Protein AF-A0A9D5EX63-F1 (afdb_monomer)

Secondary structure (DSSP, 8-state):
------GGGS-TT-S-HHHHHHHHTHHHHHHHHHHHHHHHHHHHHT------HHHHS-TTSHHHHHHHHHGGGSTTSS-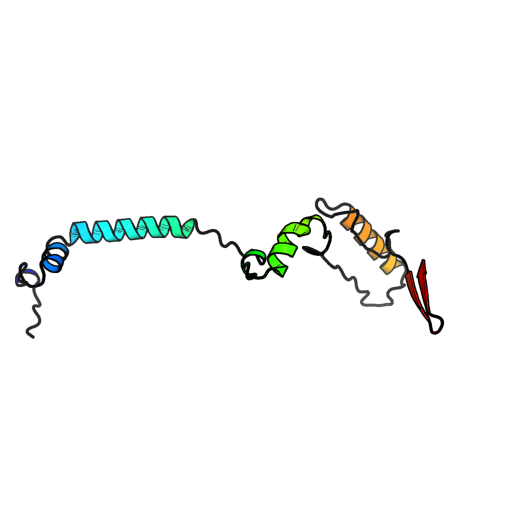--------TTS-TT-HHHHHHHHHHHHHHHHSTT--TTT---TTSTT---EEEETTEEEE-

Sequence (140 aa):
MPVVSDPANFDRKSGSRLEQLVFNNRLPVLLLCLFATVVLGYFALKLQVNASFERMIPSSSPYVQNYFAYRKELPGLGNTVRIVVENKKGDVYDAAHLEKLRKINDTLYLIPGVDRSWMKSLWMPIVRWRQVTEEGVVGG

Solvent-accessible surface area (backbone atoms only — not comparable to full-atom values): 9205 Å² total; per-residue (Å²): 129,88,80,81,87,50,83,84,77,54,66,70,80,57,74,53,76,66,50,28,56,47,67,72,39,46,66,65,50,51,51,50,52,50,50,52,51,52,52,53,50,56,54,58,74,65,62,74,86,76,86,52,68,77,76,73,49,72,73,86,42,70,68,51,47,50,46,67,71,46,47,85,80,46,80,76,74,82,83,74,87,87,86,87,87,84,58,94,87,61,59,79,83,36,68,70,52,46,51,49,51,46,52,50,51,57,52,55,61,68,42,89,90,56,62,63,91,76,60,79,44,97,86,34,90,84,55,60,57,72,48,81,54,98,91,42,81,50,71,92

Structure (mmCIF, N/CA/C/O backbone):
data_AF-A0A9D5EX63-F1
#
_entry.id   AF-A0A9D5EX63-F1
#
loop_
_atom_site.group_PDB
_atom_site.id
_atom_site.type_symbol
_atom_site.label_atom_id
_atom_site.label_alt_id
_atom_site.label_comp_id
_atom_site.label_asym_id
_atom_site.label_entity_id
_atom_site.label_seq_id
_atom_site.pdbx_PDB_ins_code
_atom_site.Cartn_x
_atom_site.Cartn_y
_atom_site.Cartn_z
_atom_site.occupancy
_atom_site.B_iso_or_equiv
_atom_site.auth_seq_id
_atom_site.auth_comp_id
_atom_site.auth_asym_id
_atom_site.auth_atom_id
_atom_site.pdbx_PDB_model_num
ATOM 1 N N . MET A 1 1 ? 12.431 28.124 -57.262 1.00 52.59 1 MET A N 1
ATOM 2 C CA . MET A 1 1 ? 12.902 26.812 -57.759 1.00 52.59 1 MET A CA 1
ATOM 3 C C . MET A 1 1 ? 11.759 26.192 -58.548 1.00 52.59 1 MET A C 1
ATOM 5 O O . MET A 1 1 ? 10.639 26.288 -58.055 1.00 52.59 1 MET A O 1
ATOM 9 N N . PRO A 1 2 ? 11.975 25.665 -59.765 1.00 57.03 2 PRO A N 1
ATOM 10 C CA . PRO A 1 2 ? 10.892 25.070 -60.542 1.00 57.03 2 PRO A CA 1
ATOM 11 C C . PRO A 1 2 ? 10.362 23.836 -59.801 1.00 57.03 2 PRO A C 1
ATOM 13 O O . PRO A 1 2 ? 11.134 22.968 -59.399 1.00 57.03 2 PRO A O 1
ATOM 16 N N . VAL A 1 3 ? 9.051 23.797 -59.564 1.00 61.88 3 VAL A N 1
ATOM 17 C CA . VAL A 1 3 ? 8.376 22.667 -58.920 1.00 61.88 3 VAL A CA 1
ATOM 18 C C . VAL A 1 3 ? 8.246 21.569 -59.968 1.00 61.88 3 VAL A C 1
ATOM 20 O O . VAL A 1 3 ? 7.469 21.698 -60.910 1.00 61.88 3 VAL A O 1
ATOM 23 N N . VAL A 1 4 ? 9.047 20.513 -59.842 1.00 58.38 4 VAL A N 1
ATOM 24 C CA . VAL A 1 4 ? 8.946 19.334 -60.709 1.00 58.38 4 VAL A CA 1
ATOM 25 C C . VAL A 1 4 ? 7.685 18.571 -60.308 1.00 58.38 4 VAL A C 1
ATOM 27 O O . VAL A 1 4 ? 7.621 17.987 -59.230 1.00 58.38 4 VAL A O 1
ATOM 30 N N . SER A 1 5 ? 6.661 18.629 -61.156 1.00 61.56 5 SER A N 1
ATOM 31 C CA . SER A 1 5 ? 5.334 18.047 -60.921 1.00 61.56 5 SER A CA 1
ATOM 32 C C . SER A 1 5 ? 5.209 16.583 -61.361 1.00 61.56 5 SER A C 1
ATOM 34 O O . SER A 1 5 ? 4.261 15.915 -60.956 1.00 61.56 5 SER A O 1
ATOM 36 N N . ASP A 1 6 ? 6.164 16.069 -62.143 1.00 64.31 6 ASP A N 1
ATOM 37 C CA . ASP A 1 6 ? 6.168 14.691 -62.645 1.00 64.31 6 ASP A CA 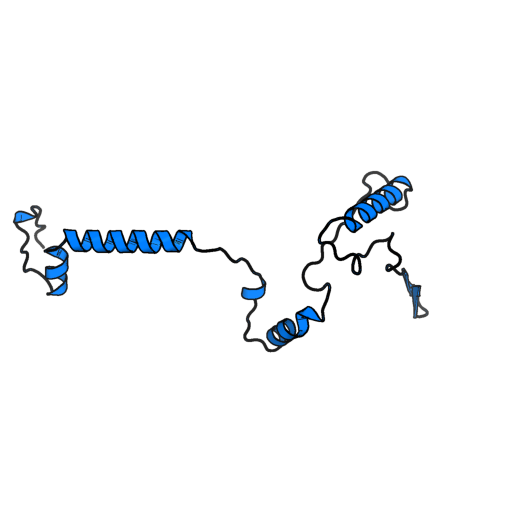1
ATOM 38 C C . ASP A 1 6 ? 7.346 13.888 -62.048 1.00 64.31 6 ASP A C 1
ATOM 40 O O . ASP A 1 6 ? 8.507 14.252 -62.275 1.00 64.31 6 ASP A O 1
ATOM 44 N N . PRO A 1 7 ? 7.095 12.793 -61.301 1.00 62.03 7 PRO A N 1
ATOM 45 C CA . PRO A 1 7 ? 8.143 11.962 -60.707 1.00 62.03 7 PRO A CA 1
ATOM 46 C C . PRO A 1 7 ? 9.085 11.304 -61.731 1.00 62.03 7 PRO A C 1
ATOM 48 O O . PRO A 1 7 ? 10.152 10.832 -61.334 1.00 62.03 7 PRO A O 1
ATOM 51 N N . ALA A 1 8 ? 8.734 11.266 -63.023 1.00 63.28 8 ALA A N 1
ATOM 52 C CA . ALA A 1 8 ? 9.623 10.795 -64.088 1.00 63.28 8 ALA A CA 1
ATOM 53 C C . ALA A 1 8 ? 10.725 11.809 -64.459 1.00 63.28 8 ALA A C 1
ATOM 55 O O . ALA A 1 8 ? 11.790 11.408 -64.923 1.00 63.28 8 ALA A O 1
ATOM 56 N N . ASN A 1 9 ? 10.502 13.104 -64.202 1.00 59.97 9 ASN A N 1
ATOM 57 C CA . ASN A 1 9 ? 11.453 14.191 -64.472 1.00 59.97 9 ASN A CA 1
ATOM 58 C C . ASN A 1 9 ? 12.371 14.500 -63.274 1.00 59.97 9 ASN A C 1
ATOM 60 O O . ASN A 1 9 ? 13.133 15.466 -63.300 1.00 59.97 9 ASN A O 1
ATOM 64 N N . PHE A 1 10 ? 12.292 13.702 -62.205 1.00 63.31 10 PHE A N 1
ATOM 65 C CA . PHE A 1 10 ? 13.115 13.862 -61.012 1.00 63.31 10 PHE A CA 1
ATOM 66 C C . PHE A 1 10 ? 14.491 13.213 -61.220 1.00 63.31 10 PHE A C 1
ATOM 68 O O . PHE A 1 10 ? 14.594 11.997 -61.407 1.00 63.31 10 PHE A O 1
ATOM 75 N N . ASP A 1 11 ? 15.561 14.012 -61.172 1.00 63.75 11 ASP A N 1
ATOM 76 C CA . ASP A 1 11 ? 16.928 13.501 -61.286 1.00 63.75 11 ASP A CA 1
ATOM 77 C C . ASP A 1 11 ? 17.276 12.639 -60.061 1.00 63.75 11 ASP A C 1
ATOM 79 O O . ASP A 1 11 ? 17.507 13.139 -58.956 1.00 63.75 11 ASP A O 1
ATOM 83 N N . ARG A 1 12 ? 17.337 11.319 -60.274 1.00 62.47 12 ARG A N 1
ATOM 84 C CA . ARG A 1 12 ? 17.673 10.306 -59.258 1.00 62.47 12 ARG A CA 1
ATOM 85 C C . ARG A 1 12 ? 19.090 10.446 -58.689 1.00 62.47 12 ARG A C 1
ATOM 87 O O . ARG A 1 12 ? 19.401 9.778 -57.705 1.00 62.47 12 ARG A O 1
ATOM 94 N N . LYS A 1 13 ? 19.948 11.273 -59.297 1.00 62.31 13 LYS A N 1
ATOM 95 C CA . LYS A 1 13 ? 21.302 11.592 -58.819 1.00 62.31 13 LYS A CA 1
ATOM 96 C C . LYS A 1 13 ? 21.405 12.975 -58.169 1.00 62.31 13 LYS A C 1
ATOM 98 O O . LYS A 1 13 ? 22.512 13.410 -57.854 1.00 62.31 13 LYS A O 1
ATOM 103 N N . SER A 1 14 ? 20.293 13.671 -57.944 1.00 62.91 14 SER A N 1
ATOM 104 C CA . SER A 1 14 ? 20.306 14.909 -57.162 1.00 62.91 14 SER A CA 1
ATOM 105 C C . SER A 1 14 ? 20.414 14.604 -55.658 1.00 62.91 14 SER A C 1
ATOM 107 O O . SER A 1 14 ? 19.813 13.653 -55.161 1.00 62.91 14 SER A O 1
ATOM 109 N N . GLY A 1 15 ? 21.230 15.379 -54.937 1.00 66.75 15 GLY A N 1
ATOM 110 C CA . GLY A 1 15 ? 21.400 15.268 -53.479 1.00 66.75 15 GLY A CA 1
ATOM 111 C C . GLY A 1 15 ? 22.634 14.487 -53.003 1.00 66.75 15 GLY A C 1
ATOM 112 O O . GLY A 1 15 ? 23.454 14.012 -53.793 1.00 66.75 15 GLY A O 1
ATOM 113 N N . SER A 1 16 ? 22.781 14.385 -51.679 1.00 72.69 16 SER A N 1
ATOM 114 C CA . SER A 1 16 ? 23.861 13.659 -50.986 1.00 72.69 16 SER A CA 1
ATOM 115 C C . SER A 1 16 ? 23.784 12.144 -51.238 1.00 72.69 16 SER A C 1
ATOM 117 O O . SER A 1 16 ? 22.713 11.603 -51.504 1.00 72.69 16 SER A O 1
ATOM 119 N N . ARG A 1 17 ? 24.898 11.406 -51.099 1.00 70.94 17 ARG A N 1
ATOM 120 C CA . ARG A 1 17 ? 24.924 9.933 -51.280 1.00 70.94 17 ARG A CA 1
ATOM 121 C C . ARG A 1 17 ? 23.888 9.203 -50.411 1.00 70.94 17 ARG A C 1
ATOM 123 O O . ARG A 1 17 ? 23.374 8.168 -50.826 1.00 70.94 17 ARG A O 1
ATOM 130 N N . LEU A 1 18 ? 23.569 9.746 -49.233 1.00 68.19 18 LEU A N 1
ATOM 131 C CA . LEU A 1 18 ? 22.531 9.211 -48.345 1.00 68.19 18 LEU A CA 1
ATOM 132 C C . LEU A 1 18 ? 21.115 9.461 -48.883 1.00 68.19 18 LEU A C 1
ATOM 134 O O . LEU A 1 18 ? 20.285 8.558 -48.842 1.00 68.19 18 LEU A O 1
ATOM 138 N N . GLU A 1 19 ? 20.851 10.642 -49.442 1.00 69.12 19 GLU A N 1
ATOM 139 C CA . GLU A 1 19 ? 19.559 10.968 -50.059 1.00 69.12 19 GLU A CA 1
ATOM 140 C C . GLU A 1 19 ? 19.317 10.108 -51.298 1.00 69.12 19 GLU A C 1
ATOM 142 O O . GLU A 1 19 ? 18.253 9.512 -51.435 1.00 69.12 19 GLU A O 1
ATOM 147 N N . GLN A 1 20 ? 20.329 9.944 -52.152 1.00 67.88 20 GLN A N 1
ATOM 148 C CA . GLN A 1 20 ? 20.228 9.078 -53.329 1.00 67.88 20 GLN A CA 1
ATOM 149 C C . GLN A 1 20 ? 19.935 7.622 -52.939 1.00 67.88 20 GLN A C 1
ATOM 151 O O . GLN A 1 20 ? 19.125 6.959 -53.586 1.00 67.88 20 GLN A O 1
ATOM 156 N N . LEU A 1 21 ? 20.542 7.120 -51.858 1.00 69.62 21 LEU A N 1
ATOM 157 C CA . LEU A 1 21 ? 20.313 5.756 -51.380 1.00 69.62 21 LEU A CA 1
ATOM 158 C C . LEU A 1 21 ? 18.899 5.569 -50.810 1.00 69.62 21 LEU A C 1
ATOM 160 O O . LEU A 1 21 ? 18.293 4.524 -51.046 1.00 69.62 21 LEU A O 1
ATOM 164 N N . VAL A 1 22 ? 18.363 6.581 -50.121 1.00 72.44 22 VAL A N 1
ATOM 165 C CA . VAL A 1 22 ? 17.023 6.561 -49.516 1.00 72.44 22 VAL A CA 1
ATOM 166 C C . VAL A 1 22 ? 15.914 6.754 -50.558 1.00 72.44 22 VAL A C 1
ATOM 168 O O . VAL A 1 22 ? 14.968 5.967 -50.598 1.00 72.44 22 VAL A O 1
ATOM 171 N N . PHE A 1 23 ? 16.027 7.754 -51.438 1.00 72.38 23 PHE A N 1
ATOM 172 C CA . PHE A 1 23 ? 14.984 8.087 -52.415 1.00 72.38 23 PHE A CA 1
ATOM 173 C C . PHE A 1 23 ? 14.932 7.112 -53.598 1.00 72.38 23 PHE A C 1
ATOM 175 O O . PHE A 1 23 ? 13.844 6.802 -54.088 1.00 72.38 23 PHE A O 1
ATOM 182 N N . ASN A 1 24 ? 16.075 6.569 -54.033 1.00 72.94 24 ASN A N 1
ATOM 183 C CA . ASN A 1 24 ? 16.106 5.592 -55.125 1.00 72.94 24 ASN A CA 1
ATOM 184 C C . ASN A 1 24 ? 15.63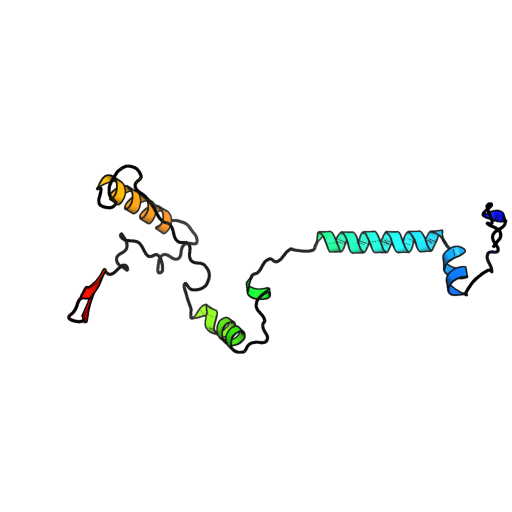5 4.197 -54.662 1.00 72.94 24 ASN A C 1
ATOM 186 O O . ASN A 1 24 ? 15.079 3.439 -55.453 1.00 72.94 24 ASN A O 1
ATOM 190 N N . ASN A 1 25 ? 15.765 3.891 -53.363 1.00 76.50 25 ASN A N 1
ATOM 191 C CA . ASN A 1 25 ? 15.298 2.649 -52.738 1.00 76.50 25 ASN A CA 1
ATOM 192 C C . ASN A 1 25 ? 14.123 2.896 -51.771 1.00 76.50 25 ASN A C 1
ATOM 194 O O . ASN A 1 25 ? 14.085 2.374 -50.658 1.00 76.50 25 ASN A O 1
ATOM 198 N N . ARG A 1 26 ? 13.126 3.679 -52.204 1.00 81.31 26 ARG A N 1
ATOM 199 C CA . ARG A 1 26 ? 11.965 4.061 -51.374 1.00 81.31 26 ARG A CA 1
ATOM 200 C C . ARG A 1 26 ? 11.203 2.879 -50.754 1.00 81.31 26 ARG A C 1
ATOM 202 O O . ARG A 1 26 ? 10.758 2.966 -49.618 1.00 81.31 26 ARG A O 1
ATOM 209 N N . LEU A 1 27 ? 11.064 1.767 -51.481 1.00 82.88 27 LEU A N 1
ATOM 210 C CA . LEU A 1 27 ? 10.328 0.575 -51.031 1.00 82.88 27 LEU A CA 1
ATOM 211 C C . LEU A 1 27 ? 10.988 -0.126 -49.827 1.00 82.88 27 LEU A C 1
ATOM 213 O O . LEU A 1 27 ? 10.314 -0.282 -48.810 1.00 82.88 27 LEU A O 1
ATOM 217 N N . PRO A 1 28 ? 12.277 -0.517 -49.875 1.00 85.19 28 PRO A N 1
ATOM 218 C CA . PRO A 1 28 ? 12.931 -1.135 -48.721 1.00 85.19 28 PRO A CA 1
ATOM 219 C C . PRO A 1 28 ? 13.067 -0.184 -47.524 1.00 85.19 28 PRO A C 1
ATOM 221 O O . PRO A 1 28 ? 12.961 -0.644 -46.391 1.00 85.19 28 PRO A O 1
ATOM 224 N N . VAL A 1 29 ? 13.223 1.130 -47.738 1.00 86.81 29 VAL A N 1
ATOM 225 C CA . VAL A 1 29 ? 13.229 2.108 -46.632 1.00 86.81 29 VAL A CA 1
ATOM 226 C C . VAL A 1 29 ? 11.869 2.155 -45.934 1.00 86.81 29 VAL A C 1
ATOM 228 O O . VAL A 1 29 ? 11.809 2.083 -44.709 1.00 86.81 29 VAL A O 1
ATOM 231 N N . LEU A 1 30 ? 10.772 2.209 -46.696 1.00 88.69 30 LEU A N 1
ATOM 232 C CA . LEU A 1 30 ? 9.419 2.189 -46.134 1.00 88.69 30 LEU A CA 1
ATOM 233 C C . LEU A 1 30 ? 9.135 0.893 -45.369 1.00 88.69 30 LEU A C 1
ATOM 235 O O . LEU A 1 30 ? 8.561 0.946 -44.283 1.00 88.69 30 LEU A O 1
ATOM 239 N N . LEU A 1 31 ? 9.571 -0.257 -45.892 1.00 92.31 31 LEU A N 1
ATOM 240 C CA . LEU A 1 31 ? 9.437 -1.541 -45.198 1.00 92.31 31 LEU A CA 1
ATOM 241 C C . LEU A 1 31 ? 10.251 -1.583 -43.900 1.00 92.31 31 LEU A C 1
ATOM 243 O O . LEU A 1 31 ? 9.756 -2.085 -42.894 1.00 92.31 31 LEU A O 1
ATOM 247 N N . LEU A 1 32 ? 11.464 -1.026 -43.895 1.00 93.00 32 LEU A N 1
ATOM 248 C CA . LEU A 1 32 ? 12.298 -0.941 -42.697 1.00 93.00 32 LEU A CA 1
ATOM 249 C C . LEU A 1 32 ? 11.669 -0.032 -41.635 1.00 93.00 32 LEU A C 1
ATOM 251 O O . LEU A 1 32 ? 11.608 -0.414 -40.466 1.00 93.00 32 LEU A O 1
ATOM 255 N N . CYS A 1 33 ? 11.155 1.136 -42.028 1.00 92.81 33 CYS A N 1
ATOM 256 C CA . CYS A 1 33 ? 10.425 2.022 -41.123 1.00 92.81 33 CYS A CA 1
ATOM 257 C C . CYS A 1 33 ? 9.172 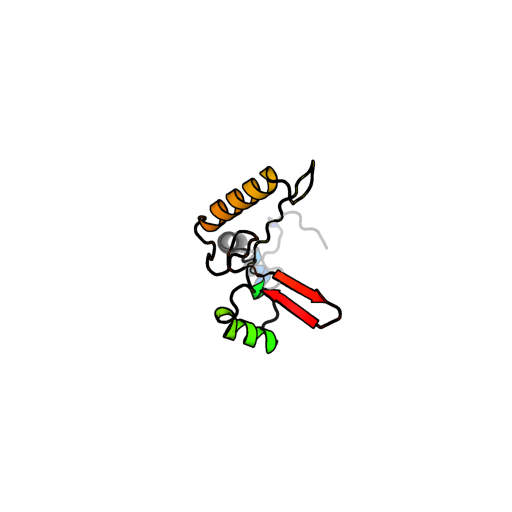1.340 -40.567 1.00 92.81 33 CYS A C 1
ATOM 259 O O . CYS A 1 33 ? 8.964 1.362 -39.358 1.00 92.81 33 CYS A O 1
ATOM 261 N N . LEU A 1 34 ? 8.382 0.679 -41.420 1.00 95.31 34 LEU A N 1
ATOM 262 C CA . LEU A 1 34 ? 7.191 -0.058 -40.998 1.00 95.31 34 LEU A CA 1
ATOM 263 C C . LEU A 1 34 ? 7.546 -1.160 -39.995 1.00 95.31 34 LEU A C 1
ATOM 265 O O . LEU A 1 34 ? 6.901 -1.279 -38.955 1.00 95.31 34 LEU A O 1
ATOM 269 N N . PHE A 1 35 ? 8.594 -1.935 -40.276 1.00 96.69 35 PHE A N 1
ATOM 270 C CA . PHE A 1 35 ? 9.081 -2.971 -39.373 1.00 96.69 35 PHE A CA 1
ATOM 271 C C . PHE A 1 35 ? 9.499 -2.385 -38.018 1.00 96.69 35 PHE A C 1
ATOM 273 O O . PHE A 1 35 ? 9.057 -2.875 -36.979 1.00 96.69 35 PHE A O 1
ATOM 280 N N . ALA A 1 36 ? 10.275 -1.298 -38.012 1.00 96.25 36 ALA A N 1
ATOM 281 C CA . ALA A 1 36 ? 10.672 -0.614 -36.784 1.00 96.25 36 ALA A CA 1
ATOM 282 C C . ALA A 1 36 ? 9.455 -0.109 -35.988 1.00 96.25 36 ALA A C 1
ATOM 284 O O . ALA A 1 36 ? 9.398 -0.295 -34.773 1.00 96.25 36 ALA A O 1
ATOM 285 N N . THR A 1 37 ? 8.450 0.465 -36.658 1.00 96.19 37 THR A N 1
ATOM 286 C CA . THR A 1 37 ? 7.205 0.915 -36.021 1.00 96.19 37 THR A CA 1
ATOM 287 C C . THR A 1 37 ? 6.432 -0.243 -35.395 1.00 96.19 37 THR A C 1
ATOM 289 O O . THR A 1 37 ? 5.983 -0.119 -34.258 1.00 96.19 37 THR A O 1
ATOM 292 N N . VAL A 1 38 ? 6.304 -1.380 -36.086 1.00 96.56 38 VAL A N 1
ATOM 293 C CA . VAL A 1 38 ? 5.618 -2.569 -35.551 1.00 96.56 38 VAL A CA 1
ATOM 294 C C . VAL A 1 38 ? 6.354 -3.122 -34.332 1.00 96.56 38 VAL A C 1
ATOM 296 O O . VAL A 1 38 ? 5.723 -3.422 -33.320 1.00 96.56 38 VAL A O 1
ATOM 299 N N . VAL A 1 39 ? 7.684 -3.213 -34.396 1.00 96.31 39 VAL A N 1
ATOM 300 C CA . VAL A 1 39 ? 8.510 -3.687 -33.278 1.00 96.31 39 VAL A CA 1
ATOM 301 C C . VAL A 1 39 ? 8.357 -2.769 -32.065 1.00 96.31 39 VAL A C 1
ATOM 303 O O . VAL A 1 39 ? 8.043 -3.243 -30.973 1.00 96.31 39 VAL A O 1
ATOM 306 N N . LEU A 1 40 ? 8.516 -1.456 -32.247 1.00 95.50 40 LEU A N 1
ATOM 307 C CA . LEU A 1 40 ? 8.347 -0.480 -31.169 1.00 95.50 40 LEU A CA 1
ATOM 308 C C . LEU A 1 40 ? 6.917 -0.485 -30.613 1.00 95.50 40 LEU A C 1
ATOM 310 O O . LEU A 1 40 ? 6.743 -0.433 -29.398 1.00 95.50 40 LEU A O 1
ATOM 314 N N . GLY A 1 41 ? 5.903 -0.619 -31.472 1.00 95.31 41 GLY A N 1
ATOM 315 C CA . GLY A 1 41 ? 4.504 -0.751 -31.064 1.00 95.31 41 GLY A CA 1
ATOM 316 C C . GLY A 1 41 ? 4.256 -1.998 -30.213 1.00 95.31 41 GLY A C 1
ATOM 317 O O . GLY A 1 41 ? 3.609 -1.918 -29.172 1.00 95.31 41 GLY A O 1
ATOM 318 N N . TYR A 1 42 ? 4.839 -3.140 -30.587 1.00 95.25 42 TYR A N 1
ATOM 319 C CA . TYR A 1 42 ? 4.759 -4.369 -29.795 1.00 95.25 42 TYR A CA 1
ATOM 320 C C . TYR A 1 42 ? 5.405 -4.215 -28.411 1.00 95.25 42 TYR A C 1
ATOM 322 O O . TYR A 1 42 ? 4.842 -4.661 -27.410 1.00 95.25 42 TYR A O 1
ATOM 330 N N . PHE A 1 43 ? 6.562 -3.550 -28.326 1.00 92.94 43 PHE A N 1
ATOM 331 C CA . PHE A 1 43 ? 7.197 -3.252 -27.039 1.00 92.94 43 PHE A CA 1
ATOM 332 C C . PHE A 1 43 ? 6.399 -2.242 -26.207 1.00 92.94 43 PHE A C 1
ATOM 334 O O . PHE A 1 43 ? 6.298 -2.413 -24.993 1.00 92.94 43 PHE A O 1
ATOM 341 N N . ALA A 1 44 ? 5.777 -1.246 -26.840 1.00 91.88 44 ALA A N 1
ATOM 342 C CA . ALA A 1 44 ? 4.924 -0.274 -26.162 1.00 91.88 44 ALA A CA 1
ATOM 343 C C . ALA A 1 44 ? 3.695 -0.933 -25.513 1.00 91.88 44 ALA A C 1
ATOM 345 O O . ALA A 1 44 ? 3.331 -0.579 -24.396 1.00 91.88 44 ALA A O 1
ATOM 346 N N . LEU A 1 45 ? 3.103 -1.950 -26.151 1.00 89.62 45 LEU A N 1
ATOM 347 C CA . LEU A 1 45 ? 1.993 -2.719 -25.568 1.00 89.62 45 LEU A CA 1
ATOM 348 C C . LEU A 1 45 ? 2.403 -3.549 -24.341 1.00 89.62 45 LEU A C 1
ATOM 350 O O . LEU A 1 45 ? 1.557 -3.893 -23.520 1.00 89.62 45 LEU A O 1
ATOM 354 N N . LYS A 1 46 ? 3.692 -3.875 -24.194 1.00 86.94 46 LYS A N 1
ATOM 355 C CA . LYS A 1 46 ? 4.227 -4.589 -23.022 1.00 86.94 46 LYS A CA 1
ATOM 356 C C . LYS A 1 46 ? 4.635 -3.663 -21.878 1.00 86.94 46 LYS A C 1
ATOM 358 O O . LYS A 1 46 ? 5.101 -4.153 -20.847 1.00 86.94 46 LYS A O 1
ATOM 363 N N . LEU A 1 47 ? 4.493 -2.348 -22.037 1.00 84.44 47 LEU A N 1
ATOM 364 C CA . LEU A 1 47 ? 4.881 -1.397 -21.008 1.00 84.44 47 LEU A CA 1
ATOM 365 C C . LEU A 1 47 ? 3.924 -1.514 -19.812 1.00 84.44 47 LEU A C 1
ATOM 367 O O . LEU A 1 47 ? 2.765 -1.110 -19.871 1.00 84.44 47 LEU A O 1
ATOM 371 N N . GLN A 1 48 ? 4.405 -2.081 -18.708 1.00 77.81 48 GLN A N 1
ATOM 372 C CA . GLN A 1 48 ? 3.642 -2.119 -17.466 1.00 77.81 48 GLN A CA 1
ATOM 373 C C . GLN A 1 48 ? 3.755 -0.765 -16.768 1.00 77.81 48 GLN A C 1
ATOM 375 O O . GLN A 1 48 ? 4.845 -0.356 -16.362 1.00 77.81 48 GLN A O 1
ATOM 380 N N . VAL A 1 49 ? 2.625 -0.077 -16.604 1.00 70.62 49 VAL A N 1
ATOM 381 C CA . VAL A 1 49 ? 2.556 1.149 -15.805 1.00 70.62 49 VAL A CA 1
ATOM 382 C C . VAL A 1 49 ? 2.765 0.768 -14.341 1.00 70.62 49 VAL A C 1
ATOM 384 O O . VAL A 1 49 ? 1.852 0.302 -13.663 1.00 70.62 49 VAL A O 1
ATOM 387 N N . ASN A 1 50 ? 3.993 0.924 -13.852 1.00 64.25 50 ASN A N 1
ATOM 388 C CA . ASN A 1 50 ? 4.313 0.678 -12.454 1.00 64.25 50 ASN A CA 1
ATOM 389 C C . ASN A 1 50 ? 4.160 1.985 -11.665 1.00 64.25 50 ASN A C 1
ATOM 391 O O . ASN A 1 50 ? 5.097 2.770 -11.559 1.00 64.25 50 ASN A O 1
ATOM 395 N N . ALA A 1 51 ? 2.967 2.215 -11.115 1.00 62.56 51 ALA A N 1
ATOM 396 C CA . ALA A 1 51 ? 2.684 3.330 -10.210 1.00 62.56 51 ALA A CA 1
ATOM 397 C C . ALA A 1 51 ? 3.113 3.006 -8.765 1.00 62.56 51 ALA A C 1
ATOM 399 O O . ALA A 1 51 ? 2.344 3.175 -7.821 1.00 62.56 51 ALA A O 1
ATOM 400 N N . SER A 1 52 ? 4.327 2.483 -8.577 1.00 64.25 52 S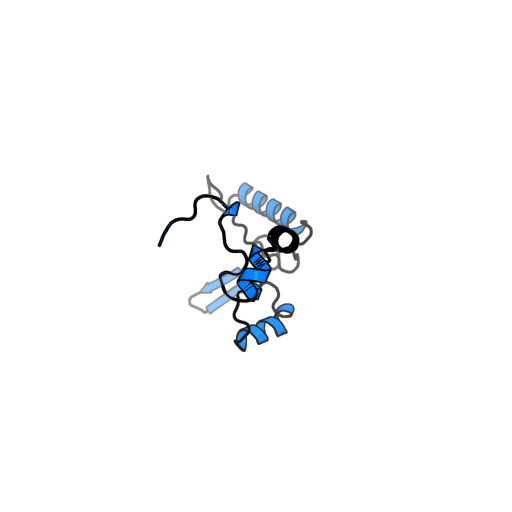ER A N 1
ATOM 401 C CA . SER A 1 52 ? 4.860 2.308 -7.227 1.00 64.25 52 SER A CA 1
ATOM 402 C C . SER A 1 52 ? 5.362 3.652 -6.712 1.00 64.25 52 SER A C 1
ATOM 404 O O . SER A 1 52 ? 6.375 4.168 -7.194 1.00 64.25 52 SER A O 1
ATOM 406 N N . PHE A 1 53 ? 4.664 4.197 -5.711 1.00 65.00 53 PHE A N 1
ATOM 407 C CA . PHE A 1 53 ? 5.078 5.400 -4.984 1.00 65.00 53 PHE A CA 1
ATOM 408 C C . PHE A 1 53 ? 6.530 5.302 -4.499 1.00 65.00 53 PHE A C 1
ATOM 410 O O . PHE A 1 53 ? 7.252 6.290 -4.543 1.00 65.00 53 PHE A O 1
ATOM 417 N N . GLU A 1 54 ? 6.995 4.104 -4.129 1.00 67.69 54 GLU A N 1
ATOM 418 C CA . GLU A 1 54 ? 8.371 3.865 -3.676 1.00 67.69 54 GLU A CA 1
ATOM 419 C C . GLU A 1 54 ? 9.419 4.251 -4.731 1.00 67.69 54 GLU A C 1
ATOM 421 O O . GLU A 1 54 ? 10.487 4.741 -4.377 1.00 67.69 54 GLU A O 1
ATOM 426 N N . ARG A 1 55 ? 9.120 4.073 -6.028 1.00 68.00 55 ARG A N 1
ATOM 427 C CA . ARG A 1 55 ? 10.041 4.432 -7.122 1.00 68.00 55 ARG A CA 1
ATOM 428 C C . ARG A 1 55 ? 10.004 5.912 -7.496 1.00 68.00 55 ARG A C 1
ATOM 430 O O . ARG A 1 55 ? 10.871 6.362 -8.237 1.00 68.00 55 ARG A O 1
ATOM 437 N N . MET A 1 56 ? 9.004 6.652 -7.017 1.00 75.50 56 MET A N 1
ATOM 438 C CA . MET A 1 56 ? 8.937 8.108 -7.172 1.00 75.50 56 MET A CA 1
ATOM 439 C C . MET A 1 56 ? 9.736 8.835 -6.084 1.00 75.50 56 MET A C 1
ATOM 441 O O . MET A 1 56 ? 10.017 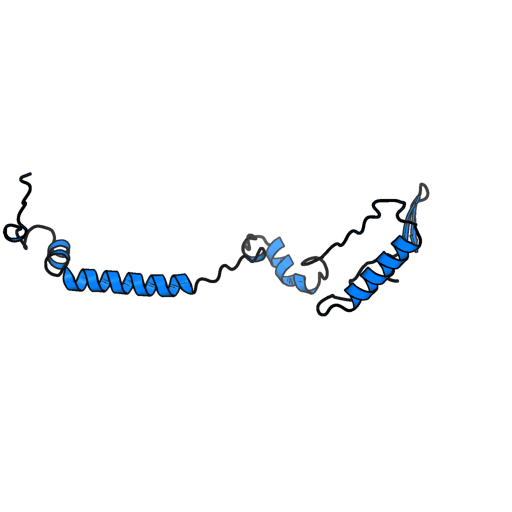10.024 -6.226 1.00 75.50 56 MET A O 1
ATOM 445 N N . ILE A 1 57 ? 10.117 8.141 -5.007 1.00 78.38 57 ILE A N 1
ATOM 446 C CA . ILE A 1 57 ? 10.918 8.719 -3.927 1.00 78.38 57 ILE A CA 1
ATOM 447 C C . ILE A 1 57 ? 12.386 8.810 -4.383 1.00 78.38 57 ILE A C 1
ATOM 449 O O . ILE A 1 57 ? 12.932 7.821 -4.878 1.00 78.38 57 ILE A O 1
ATOM 453 N N . PRO A 1 58 ? 13.065 9.960 -4.198 1.00 79.94 58 PRO A N 1
ATOM 454 C CA . PRO A 1 58 ? 14.473 10.106 -4.554 1.00 79.94 58 PRO A CA 1
ATOM 455 C C . PRO A 1 58 ? 15.352 9.168 -3.713 1.00 79.94 58 PRO A C 1
ATOM 457 O O . PRO A 1 58 ? 15.558 9.372 -2.516 1.00 79.94 58 PRO A O 1
ATOM 460 N N . SER A 1 59 ? 15.911 8.146 -4.361 1.00 75.69 59 SER A N 1
ATOM 461 C CA . SER A 1 59 ? 16.772 7.128 -3.739 1.00 75.69 59 SER A CA 1
ATOM 462 C C . SER A 1 59 ? 18.161 7.641 -3.330 1.00 75.69 59 SER A C 1
ATOM 464 O O . SER A 1 59 ? 18.913 6.935 -2.656 1.00 75.69 59 SER A O 1
ATOM 466 N N . SER A 1 60 ? 18.518 8.869 -3.714 1.00 78.81 60 SER A N 1
ATOM 467 C CA . SER A 1 60 ? 19.806 9.494 -3.396 1.00 78.81 60 SER A CA 1
ATOM 468 C C . SER A 1 60 ? 19.932 9.943 -1.937 1.00 78.81 60 SER A C 1
ATOM 470 O O . SER A 1 60 ? 21.043 10.185 -1.473 1.00 78.81 60 SER A O 1
ATOM 472 N N . SER A 1 61 ? 18.823 10.052 -1.200 1.00 83.62 61 SER A N 1
ATOM 473 C CA . SER A 1 61 ? 18.845 10.489 0.197 1.00 83.62 61 SER A CA 1
ATOM 474 C C . SER A 1 61 ? 19.237 9.347 1.153 1.00 83.62 61 SER A C 1
ATOM 476 O O . SER A 1 61 ? 18.637 8.268 1.081 1.00 83.62 61 SER A O 1
ATOM 478 N N . PRO A 1 62 ? 20.158 9.574 2.113 1.00 86.81 62 PRO A N 1
ATOM 479 C CA . PRO A 1 62 ? 20.544 8.563 3.103 1.00 86.81 62 PRO A CA 1
ATOM 480 C C . PRO A 1 62 ? 19.370 8.120 3.993 1.00 86.81 62 PRO A C 1
ATOM 482 O O . PRO A 1 62 ? 19.304 6.964 4.406 1.00 86.81 62 PRO A O 1
ATOM 485 N N . TYR A 1 63 ? 18.386 8.995 4.237 1.00 84.00 63 TYR A N 1
ATOM 486 C CA . TYR A 1 63 ? 17.182 8.650 5.004 1.00 84.00 63 TYR A CA 1
ATOM 487 C C . TYR A 1 63 ? 16.309 7.615 4.293 1.00 84.00 63 TYR A C 1
ATOM 489 O O . TYR A 1 63 ? 15.777 6.705 4.924 1.00 84.00 63 TYR A O 1
ATOM 497 N N . VAL A 1 64 ? 16.179 7.740 2.972 1.00 83.06 64 VAL A N 1
ATOM 498 C CA . VAL A 1 64 ? 15.366 6.841 2.148 1.00 83.06 64 VAL A CA 1
ATOM 499 C C . VAL A 1 64 ? 16.019 5.460 2.072 1.00 83.06 64 VAL A C 1
ATOM 501 O O . VAL A 1 64 ? 15.335 4.445 2.182 1.00 83.06 64 VAL A O 1
ATOM 504 N N . GLN A 1 65 ? 17.348 5.406 1.971 1.00 84.81 65 GLN A N 1
ATOM 505 C CA . GLN A 1 65 ? 18.104 4.151 2.008 1.00 84.81 65 GLN A CA 1
ATOM 506 C C . GLN A 1 65 ? 17.959 3.441 3.358 1.00 84.81 65 GLN A C 1
ATOM 508 O O . GLN A 1 65 ? 17.668 2.245 3.387 1.00 84.81 65 GLN A O 1
ATOM 513 N N . ASN A 1 66 ? 18.064 4.183 4.467 1.00 87.00 66 ASN A N 1
ATOM 514 C CA . ASN A 1 66 ? 17.826 3.639 5.805 1.00 87.00 66 ASN A CA 1
ATOM 515 C C . ASN A 1 66 ? 16.389 3.129 5.956 1.00 87.00 66 ASN A C 1
ATOM 517 O O . ASN A 1 66 ? 16.179 2.025 6.452 1.00 87.00 66 ASN A O 1
ATOM 521 N N . TYR A 1 67 ? 15.398 3.882 5.473 1.00 83.69 67 TYR A N 1
ATOM 522 C CA . TYR A 1 67 ? 14.011 3.424 5.464 1.00 83.69 67 TYR A CA 1
ATOM 523 C C . TYR A 1 67 ? 13.866 2.095 4.713 1.00 83.69 67 TYR A C 1
ATOM 525 O O . TYR A 1 67 ? 13.298 1.153 5.256 1.00 83.69 67 TYR A O 1
ATOM 533 N N . PHE A 1 68 ? 14.427 1.966 3.506 1.00 83.56 68 PHE A N 1
ATOM 534 C CA . PHE A 1 68 ? 14.357 0.713 2.751 1.00 83.56 68 PHE A CA 1
ATOM 535 C C . PHE A 1 68 ? 15.106 -0.449 3.421 1.00 83.56 68 PHE A C 1
ATOM 537 O O . PHE A 1 68 ? 14.640 -1.587 3.316 1.00 83.56 68 PHE A O 1
ATOM 544 N N . ALA A 1 69 ? 16.211 -0.181 4.124 1.00 87.88 69 ALA A N 1
ATOM 545 C CA . ALA A 1 69 ? 16.964 -1.185 4.876 1.00 87.88 69 ALA A CA 1
ATOM 546 C C . ALA A 1 69 ? 16.159 -1.737 6.064 1.00 87.88 69 ALA A C 1
ATOM 548 O O . ALA A 1 69 ? 16.053 -2.953 6.220 1.00 87.88 69 ALA A O 1
ATOM 549 N N . TYR A 1 70 ? 15.523 -0.856 6.843 1.00 86.38 70 TYR A N 1
ATOM 550 C CA . TYR A 1 70 ? 14.821 -1.220 8.079 1.00 86.38 70 TYR A CA 1
ATOM 551 C C . TYR A 1 70 ? 13.296 -1.336 7.929 1.00 86.38 70 TYR A C 1
ATOM 553 O O . TYR A 1 70 ? 12.601 -1.604 8.904 1.00 86.38 70 TYR A O 1
ATOM 561 N N . ARG A 1 71 ? 12.723 -1.192 6.723 1.00 79.19 71 ARG A N 1
ATOM 562 C CA . ARG A 1 71 ? 11.255 -1.205 6.515 1.00 79.19 71 ARG A CA 1
ATOM 563 C C . ARG A 1 71 ? 10.547 -2.434 7.085 1.00 79.19 71 ARG A C 1
ATOM 565 O O . ARG A 1 71 ? 9.394 -2.343 7.490 1.00 79.19 71 ARG A O 1
ATOM 572 N N . LYS A 1 72 ? 11.222 -3.588 7.102 1.00 79.94 72 LYS A N 1
ATOM 573 C CA . LYS A 1 72 ? 10.674 -4.842 7.644 1.00 79.94 72 LYS A CA 1
ATOM 574 C C . LYS A 1 72 ? 10.528 -4.803 9.168 1.00 79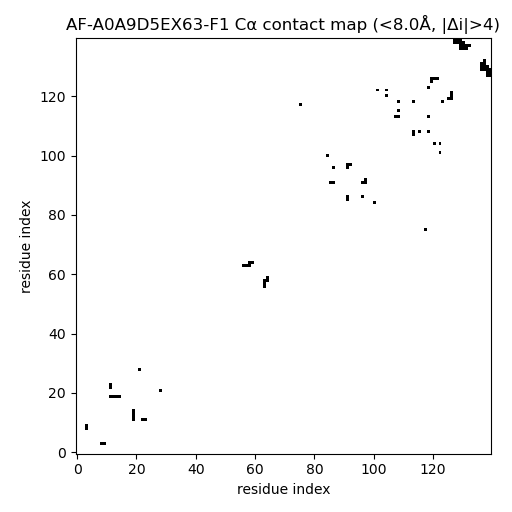.94 72 LYS A C 1
ATOM 576 O O . LYS A 1 72 ? 9.706 -5.531 9.708 1.00 79.94 72 LYS A O 1
ATOM 581 N N . GLU A 1 73 ? 11.301 -3.951 9.833 1.00 82.31 73 GLU A N 1
ATOM 582 C CA . GLU A 1 73 ? 11.285 -3.736 11.282 1.00 82.31 73 GLU A CA 1
ATOM 583 C C . GLU A 1 73 ? 10.289 -2.643 11.697 1.00 82.31 73 GLU A C 1
ATOM 585 O O . GLU A 1 73 ? 10.063 -2.436 12.885 1.00 82.31 73 GLU A O 1
ATOM 590 N N . LEU A 1 74 ? 9.655 -1.969 10.727 1.00 75.62 74 LEU A N 1
ATOM 591 C CA . LEU A 1 74 ? 8.670 -0.907 10.938 1.00 75.62 74 LEU A CA 1
ATOM 592 C C . LEU A 1 74 ? 7.251 -1.344 10.508 1.00 75.62 74 LEU A C 1
ATOM 594 O O . LEU A 1 74 ? 6.679 -0.774 9.567 1.00 75.62 74 LEU A O 1
ATOM 598 N N . PRO A 1 75 ? 6.653 -2.357 11.165 1.00 66.44 75 PRO A N 1
ATOM 599 C CA . PRO A 1 75 ? 5.298 -2.797 10.855 1.00 66.44 75 PRO A CA 1
ATOM 600 C C . PRO A 1 75 ? 4.280 -1.666 11.078 1.00 66.44 75 PRO A C 1
ATOM 602 O O . PRO A 1 75 ? 4.391 -0.862 12.002 1.00 66.44 75 PRO A O 1
ATOM 605 N N . GLY A 1 76 ? 3.275 -1.587 10.201 1.00 64.81 76 GLY A N 1
ATOM 606 C CA . GLY A 1 76 ? 2.180 -0.611 10.292 1.00 64.81 76 GLY A CA 1
ATOM 607 C C . GLY A 1 76 ? 2.425 0.763 9.646 1.00 64.81 76 GLY A C 1
ATOM 608 O O . GLY A 1 76 ? 1.467 1.516 9.488 1.00 64.81 76 GLY A O 1
ATOM 609 N N . LEU A 1 77 ? 3.646 1.100 9.208 1.00 66.56 77 LEU A N 1
ATOM 610 C CA . LEU A 1 77 ? 3.917 2.394 8.547 1.00 66.56 77 LEU A CA 1
ATOM 611 C C . LEU A 1 77 ? 3.561 2.435 7.052 1.00 66.56 77 LEU A C 1
ATOM 613 O O . LEU A 1 77 ? 3.447 3.517 6.486 1.00 66.56 77 LEU A O 1
ATOM 617 N N . GLY A 1 78 ? 3.420 1.276 6.404 1.00 68.06 78 GLY A N 1
ATOM 618 C CA . GLY A 1 78 ? 3.233 1.201 4.952 1.00 68.06 78 GLY A CA 1
ATOM 619 C C . GLY A 1 78 ? 1.780 1.363 4.509 1.00 68.06 78 GLY A C 1
ATOM 620 O O . GLY A 1 78 ? 1.440 2.303 3.800 1.00 68.06 78 GLY A O 1
ATOM 621 N N . ASN A 1 79 ? 0.918 0.424 4.904 1.00 73.44 79 ASN A N 1
ATOM 622 C CA . ASN A 1 79 ? -0.426 0.290 4.342 1.00 73.44 79 ASN A CA 1
ATOM 623 C C . ASN A 1 79 ? -1.470 0.130 5.454 1.00 73.44 79 ASN A C 1
ATOM 625 O O . ASN A 1 79 ? -1.837 -0.983 5.826 1.00 73.44 79 ASN A O 1
ATOM 629 N N . THR A 1 80 ? -1.903 1.254 6.028 1.00 82.75 80 THR A N 1
ATOM 630 C CA . THR A 1 80 ? -2.935 1.275 7.073 1.00 82.75 80 THR A CA 1
ATOM 631 C C . THR A 1 80 ? -4.267 1.716 6.482 1.00 82.75 80 THR A C 1
ATOM 633 O O . THR A 1 80 ? -4.378 2.817 5.948 1.00 82.75 80 THR A O 1
ATOM 636 N N . VAL A 1 81 ? -5.304 0.894 6.648 1.00 87.25 81 VAL A N 1
ATOM 637 C CA . VAL A 1 81 ? -6.686 1.261 6.316 1.00 87.25 81 VAL A CA 1
ATOM 638 C C . VAL A 1 81 ? -7.392 1.719 7.587 1.00 87.25 81 VAL A C 1
ATOM 640 O O . VAL A 1 81 ? -7.417 1.000 8.585 1.00 87.25 81 VAL A O 1
ATOM 643 N N . ARG A 1 82 ? -7.976 2.921 7.559 1.00 90.31 82 ARG A N 1
ATOM 644 C CA . ARG A 1 82 ? -8.775 3.457 8.667 1.00 90.31 82 ARG A CA 1
ATOM 645 C C . ARG A 1 82 ? -10.243 3.491 8.273 1.00 90.31 82 ARG A C 1
ATOM 647 O O . ARG A 1 82 ? -10.604 4.124 7.287 1.00 90.31 82 ARG A O 1
ATOM 654 N N . ILE A 1 83 ? -11.075 2.829 9.068 1.00 90.75 83 ILE A N 1
ATOM 655 C CA . ILE A 1 83 ? -12.521 2.751 8.861 1.00 90.75 83 ILE A CA 1
ATOM 656 C C . ILE A 1 83 ? -13.189 3.560 9.968 1.00 90.75 83 ILE A C 1
ATOM 658 O O . ILE A 1 83 ? -12.916 3.340 11.146 1.00 90.75 83 ILE A O 1
ATOM 662 N N . VAL A 1 84 ? -14.042 4.506 9.581 1.00 92.25 84 VAL A N 1
ATOM 663 C CA . VAL A 1 84 ? -14.810 5.354 10.499 1.00 92.25 84 VAL A CA 1
ATOM 664 C C . VAL A 1 84 ? -16.287 5.062 10.278 1.00 92.25 84 VAL A C 1
ATOM 666 O O . VAL A 1 84 ? -16.753 5.051 9.140 1.00 92.25 84 VAL A O 1
ATOM 669 N N . VAL A 1 85 ? -17.010 4.793 11.361 1.00 91.00 85 VAL A N 1
ATOM 670 C CA . VAL A 1 85 ? -18.436 4.455 11.330 1.00 91.00 85 VAL A CA 1
ATOM 671 C C . VAL A 1 85 ? -19.194 5.540 12.080 1.00 91.00 85 VAL A C 1
ATOM 673 O O . VAL A 1 85 ? -18.915 5.797 13.245 1.00 91.00 85 VAL A O 1
ATOM 676 N N . GLU A 1 86 ? -20.153 6.171 11.410 1.00 91.50 86 GLU A N 1
ATOM 677 C CA . GLU A 1 86 ? -20.955 7.269 11.954 1.00 91.50 86 GLU A CA 1
ATOM 678 C C . GLU A 1 86 ? -22.388 6.804 12.259 1.00 91.50 86 GLU A C 1
ATOM 680 O O . GLU A 1 86 ? -22.975 6.020 11.504 1.00 91.50 86 GLU A O 1
ATOM 685 N N . ASN A 1 87 ? -22.977 7.313 13.346 1.00 92.62 87 ASN A N 1
ATOM 686 C CA . ASN A 1 87 ? -24.409 7.196 13.614 1.00 92.62 87 ASN A CA 1
ATOM 687 C C . ASN A 1 87 ? -25.159 8.455 13.141 1.00 92.62 87 ASN A C 1
ATOM 689 O O . ASN A 1 87 ? -25.061 9.506 13.758 1.00 92.62 87 ASN A O 1
ATOM 693 N N . LYS A 1 88 ? -25.961 8.349 12.074 1.00 90.31 88 LYS A N 1
ATOM 694 C CA . LYS A 1 88 ? -26.651 9.509 11.469 1.00 90.31 88 LYS A CA 1
ATOM 695 C C . LYS A 1 88 ? -27.845 10.051 12.264 1.00 90.31 88 LYS A C 1
ATOM 697 O O . LYS A 1 88 ? -28.356 11.113 11.927 1.00 90.31 88 LYS A O 1
ATOM 702 N N . LYS A 1 89 ? -28.386 9.285 13.216 1.00 86.38 89 LYS A N 1
ATOM 703 C CA . LYS A 1 89 ? -29.670 9.593 13.883 1.00 86.38 89 LYS A CA 1
ATOM 704 C C . LYS A 1 89 ? -29.582 9.588 15.413 1.00 86.38 89 LYS A C 1
ATOM 706 O O . LYS A 1 89 ? -30.619 9.583 16.067 1.00 86.38 89 LYS A O 1
ATOM 711 N N . GLY A 1 90 ? -28.381 9.551 15.982 1.00 84.69 90 GLY A N 1
ATOM 712 C CA . GLY A 1 90 ? -28.197 9.434 17.425 1.00 84.69 90 GLY A CA 1
ATOM 713 C C . GLY A 1 90 ?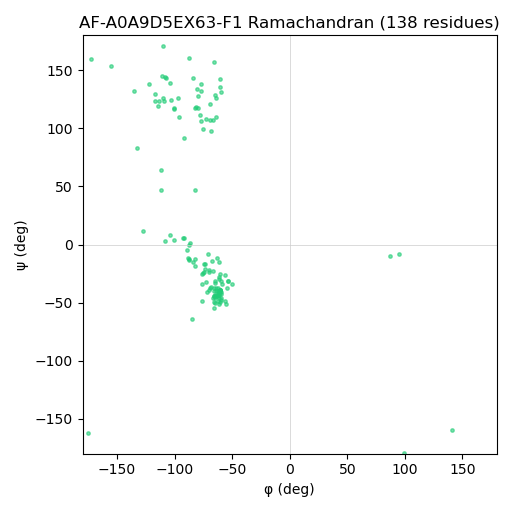 -26.735 9.526 17.837 1.00 84.69 90 GLY A C 1
ATOM 714 O O . GLY A 1 90 ? -25.896 9.984 17.066 1.00 84.69 90 GLY A O 1
ATOM 715 N N . ASP A 1 91 ? -26.452 9.072 19.052 1.00 89.38 91 ASP A N 1
ATOM 716 C CA . ASP A 1 91 ? -25.127 9.133 19.668 1.00 89.38 91 ASP A CA 1
ATOM 717 C C . ASP A 1 91 ? -24.258 7.904 19.321 1.00 89.38 91 ASP A C 1
ATOM 719 O O . ASP A 1 91 ? -24.760 6.849 18.913 1.00 89.38 91 ASP A O 1
ATOM 723 N N . VAL A 1 92 ? -22.942 8.034 19.489 1.00 89.19 92 VAL A N 1
ATOM 724 C CA . VAL A 1 92 ? -21.943 6.968 19.311 1.00 89.19 92 VAL A CA 1
ATOM 725 C C . VAL A 1 92 ? -22.018 5.901 20.406 1.00 89.19 92 VAL A C 1
ATOM 727 O O . VAL A 1 92 ? -21.592 4.770 20.183 1.00 89.19 92 VAL A O 1
ATOM 730 N N . TYR A 1 93 ? -22.593 6.231 21.565 1.00 90.00 93 TYR A N 1
ATOM 731 C CA . TYR A 1 93 ? -22.769 5.299 22.686 1.00 90.00 93 TYR A CA 1
ATOM 732 C C . TYR A 1 93 ? -24.058 4.471 22.609 1.00 90.00 93 TYR A C 1
ATOM 734 O O . TYR A 1 93 ? -24.328 3.669 23.502 1.00 90.00 93 TYR A O 1
ATOM 742 N N . ASP A 1 94 ? -24.859 4.638 21.554 1.00 93.31 94 ASP A N 1
ATOM 743 C CA . ASP A 1 94 ? -26.072 3.849 21.363 1.00 93.31 94 ASP A CA 1
ATOM 744 C C . ASP A 1 94 ? -25.758 2.345 21.261 1.00 93.31 94 ASP A C 1
ATOM 746 O O . ASP A 1 94 ? -24.853 1.922 20.535 1.00 93.31 94 ASP A O 1
ATOM 750 N N . ALA A 1 95 ? -26.542 1.519 21.956 1.00 92.25 95 ALA A N 1
ATOM 751 C CA . ALA A 1 95 ? -26.301 0.080 22.032 1.00 92.25 95 ALA A CA 1
ATOM 752 C C . ALA A 1 95 ? -26.348 -0.598 20.652 1.00 92.25 95 ALA A C 1
ATOM 754 O O . ALA A 1 95 ? -25.526 -1.468 20.355 1.00 92.25 95 ALA A O 1
ATOM 755 N N . ALA A 1 96 ? -27.270 -0.186 19.774 1.00 92.31 96 ALA A N 1
ATOM 756 C CA . ALA A 1 96 ? -27.372 -0.759 18.437 1.00 92.31 96 ALA A CA 1
ATOM 757 C C . ALA A 1 96 ? -26.217 -0.301 17.532 1.00 92.31 96 ALA A C 1
ATOM 759 O O . ALA A 1 96 ? -25.778 -1.064 16.664 1.00 92.31 96 ALA A O 1
ATOM 760 N N . HIS A 1 97 ? -25.706 0.919 17.720 1.00 93.38 97 HIS A N 1
ATOM 761 C CA . HIS A 1 97 ? -24.503 1.392 17.034 1.00 93.38 97 HIS A CA 1
ATOM 762 C C . HIS A 1 97 ? -23.257 0.612 17.472 1.00 93.38 97 HIS A C 1
ATOM 764 O O . HIS A 1 97 ? -22.531 0.087 16.625 1.00 93.38 97 HIS A O 1
ATOM 770 N N . LEU A 1 98 ? -23.046 0.475 18.780 1.00 93.44 98 LEU A N 1
ATOM 771 C CA . LEU A 1 98 ? -21.925 -0.263 19.358 1.00 93.44 98 LEU A CA 1
ATOM 772 C C . LEU A 1 98 ? -21.926 -1.739 18.926 1.00 93.44 98 LEU A C 1
ATOM 774 O O . LEU A 1 98 ? -20.883 -2.265 18.534 1.00 93.44 98 LEU A O 1
ATOM 778 N N . GLU A 1 99 ? -23.096 -2.378 18.873 1.00 94.19 99 GLU A N 1
ATOM 779 C CA . GLU A 1 99 ? -23.243 -3.749 18.373 1.00 94.19 99 GLU A CA 1
ATOM 780 C C . GLU A 1 99 ? -22.924 -3.869 16.872 1.00 94.19 99 GLU A C 1
ATOM 782 O O . GLU A 1 99 ? -22.302 -4.838 16.431 1.00 94.19 99 GLU A O 1
ATOM 787 N N . LYS A 1 100 ? -23.291 -2.872 16.054 1.00 93.50 100 LYS A N 1
ATOM 788 C CA . LYS A 1 100 ? -22.869 -2.831 14.642 1.00 93.50 100 LYS A CA 1
ATOM 789 C C . LYS A 1 100 ? -21.360 -2.666 14.517 1.00 93.50 100 LYS A C 1
ATOM 791 O O . LYS A 1 100 ? -20.752 -3.358 13.704 1.00 93.50 100 LYS A O 1
ATOM 796 N N . LEU A 1 101 ? -20.755 -1.790 15.318 1.00 93.88 101 LEU A N 1
ATOM 797 C CA . LEU A 1 101 ? -19.307 -1.593 15.332 1.00 93.88 101 LEU A CA 1
ATOM 798 C C . LEU A 1 101 ? -18.576 -2.892 15.706 1.00 93.88 101 LEU A C 1
ATOM 800 O O . LEU A 1 101 ? -17.575 -3.230 15.073 1.00 93.88 101 LEU A O 1
ATOM 804 N N . ARG A 1 102 ? -19.118 -3.659 16.662 1.00 93.50 102 ARG A N 1
ATOM 805 C CA . ARG A 1 102 ? -18.618 -4.990 17.035 1.00 93.50 102 ARG A CA 1
ATOM 806 C C . ARG A 1 102 ? -18.678 -5.962 15.859 1.00 93.50 102 ARG A C 1
ATOM 808 O O . ARG A 1 102 ? -17.674 -6.569 15.513 1.00 93.50 102 ARG A O 1
ATOM 815 N N . LYS A 1 103 ? -19.819 -6.048 15.168 1.00 95.06 103 LYS A N 1
ATOM 816 C CA . LYS A 1 103 ? -19.967 -6.910 13.980 1.00 95.06 103 LYS A CA 1
ATOM 817 C C . LYS A 1 103 ? -19.008 -6.532 12.850 1.00 95.06 103 LYS A C 1
ATOM 819 O O . LYS A 1 103 ? -18.453 -7.418 12.202 1.00 95.06 103 LYS A O 1
ATOM 824 N N . ILE A 1 104 ? -18.799 -5.236 12.612 1.00 94.50 104 ILE A N 1
ATOM 825 C CA . ILE A 1 104 ? -17.829 -4.745 11.622 1.00 94.50 104 ILE A CA 1
ATOM 826 C C . ILE A 1 104 ? -16.419 -5.187 12.013 1.00 94.50 104 ILE A C 1
ATOM 828 O O . ILE A 1 104 ? -15.707 -5.748 11.184 1.00 94.50 104 ILE A O 1
ATOM 832 N N . ASN A 1 105 ? -16.038 -4.986 13.274 1.00 93.75 105 ASN A N 1
ATOM 833 C CA . ASN A 1 105 ? -14.763 -5.439 13.811 1.00 93.75 105 ASN A CA 1
ATOM 834 C C . ASN A 1 105 ? -14.554 -6.949 13.607 1.00 93.75 105 ASN A C 1
ATOM 836 O O . ASN A 1 105 ? -13.543 -7.353 13.039 1.00 93.75 105 ASN A O 1
ATOM 840 N N . ASP A 1 106 ? -15.526 -7.769 13.997 1.00 93.56 106 ASP A N 1
ATOM 841 C CA . ASP A 1 106 ? -15.424 -9.228 13.897 1.00 93.56 106 ASP A CA 1
ATOM 842 C C . ASP A 1 106 ? -15.319 -9.680 12.434 1.00 93.56 106 ASP A C 1
ATOM 844 O O . ASP A 1 106 ? -14.547 -10.576 12.104 1.00 93.56 106 ASP A O 1
ATOM 848 N N . THR A 1 107 ? -16.036 -9.005 11.531 1.00 93.94 107 THR A N 1
ATOM 849 C CA . THR A 1 107 ? -15.959 -9.276 10.090 1.00 93.94 107 THR A CA 1
ATOM 850 C C . THR A 1 107 ? -14.573 -8.942 9.544 1.00 93.94 107 THR A C 1
ATOM 852 O O . THR A 1 107 ? -13.959 -9.782 8.894 1.00 93.94 107 THR A O 1
ATOM 855 N N . LEU A 1 108 ? -14.056 -7.742 9.832 1.00 92.94 108 LEU A N 1
ATOM 856 C CA . LEU A 1 108 ? -12.737 -7.292 9.375 1.00 92.94 108 LEU A CA 1
ATOM 857 C C . LEU A 1 108 ? -11.611 -8.189 9.897 1.00 92.94 108 LEU A C 1
ATOM 859 O O . LEU A 1 108 ? -10.686 -8.502 9.153 1.00 92.94 108 LEU A O 1
ATOM 863 N N . TYR A 1 109 ? -11.718 -8.641 11.147 1.00 90.62 109 TYR A N 1
ATOM 864 C CA . TYR A 1 109 ? -10.752 -9.545 11.767 1.00 90.62 109 TYR A CA 1
ATOM 865 C C . TYR A 1 109 ? -10.629 -10.882 11.011 1.00 90.62 109 TYR A C 1
ATOM 867 O O . TYR A 1 109 ? -9.559 -11.497 10.966 1.00 90.62 109 TYR A O 1
ATOM 875 N N . LEU A 1 110 ? -11.718 -11.337 10.385 1.00 91.69 110 LEU A N 1
ATOM 876 C CA . LEU A 1 110 ? -11.774 -12.601 9.651 1.00 91.69 110 LEU A CA 1
ATOM 877 C C . LEU A 1 110 ? -11.348 -12.488 8.178 1.00 91.69 110 LEU A C 1
ATOM 879 O O . LEU A 1 110 ? -11.095 -13.524 7.562 1.00 91.69 110 LEU A O 1
ATOM 883 N N . ILE A 1 111 ? -11.221 -11.280 7.616 1.00 93.50 111 ILE A N 1
ATOM 884 C CA . ILE A 1 111 ? -10.852 -11.086 6.205 1.00 93.50 111 ILE A CA 1
ATOM 885 C C . ILE A 1 111 ? -9.418 -11.592 5.939 1.00 93.50 111 ILE A C 1
ATOM 887 O O . ILE A 1 111 ? -8.479 -11.184 6.630 1.00 93.50 111 ILE A O 1
ATOM 891 N N . PRO A 1 112 ? -9.205 -12.445 4.915 1.00 90.88 112 PRO A N 1
ATOM 892 C CA . PRO A 1 112 ? -7.866 -12.857 4.501 1.00 90.88 112 PRO A CA 1
ATOM 893 C C . PRO A 1 112 ? -7.007 -11.656 4.083 1.00 90.88 112 PRO A C 1
ATOM 895 O O . PRO A 1 112 ? -7.437 -10.826 3.287 1.00 90.88 112 PRO A O 1
ATOM 898 N N . GLY A 1 113 ? -5.779 -11.577 4.598 1.00 85.44 113 GLY A N 1
ATOM 899 C CA . GLY A 1 113 ? -4.836 -10.490 4.301 1.00 85.44 113 GLY A CA 1
ATOM 900 C C . GLY A 1 113 ? -4.829 -9.342 5.316 1.00 85.44 113 GLY A C 1
ATOM 901 O O . GLY A 1 113 ? -3.938 -8.499 5.252 1.00 85.44 113 GLY A O 1
ATOM 902 N N . VAL A 1 114 ? -5.755 -9.322 6.280 1.00 87.62 114 VAL A N 1
ATOM 903 C CA . VAL A 1 114 ? -5.681 -8.404 7.426 1.00 87.62 114 VAL A CA 1
ATOM 904 C C . VAL A 1 114 ? -4.698 -8.947 8.462 1.00 87.62 114 VAL A C 1
ATOM 906 O O . VAL A 1 114 ? -4.815 -10.089 8.909 1.00 87.62 114 VAL A O 1
ATOM 909 N N . ASP A 1 115 ? -3.744 -8.114 8.882 1.00 86.88 115 ASP A N 1
ATOM 910 C CA . ASP A 1 115 ? -2.874 -8.432 10.013 1.00 86.88 115 ASP A CA 1
ATOM 911 C C . ASP A 1 115 ? -3.640 -8.262 11.332 1.00 86.88 115 ASP A C 1
ATOM 913 O O . ASP A 1 115 ? -3.803 -7.164 11.870 1.00 86.88 115 ASP A O 1
ATOM 917 N N . ARG A 1 116 ? -4.113 -9.392 11.857 1.00 86.06 116 ARG A N 1
ATOM 918 C CA . ARG A 1 116 ? -4.890 -9.479 13.099 1.00 86.06 116 ARG A CA 1
ATOM 919 C C . ARG A 1 116 ? -4.130 -8.983 14.325 1.00 86.06 116 ARG A C 1
ATOM 921 O O . ARG A 1 116 ? -4.766 -8.524 15.268 1.00 86.06 116 ARG A O 1
ATOM 928 N N . SER A 1 117 ? -2.799 -9.073 14.326 1.00 84.00 117 SER A N 1
ATOM 929 C CA . SER A 1 117 ? -1.975 -8.645 15.463 1.00 84.00 117 SER A CA 1
ATOM 930 C C . SER A 1 117 ? -1.866 -7.121 15.568 1.00 84.00 117 SER A C 1
ATOM 932 O O . SER A 1 117 ? -1.671 -6.586 16.658 1.00 84.00 117 SER A O 1
ATOM 934 N N . TRP A 1 118 ? -2.073 -6.419 14.449 1.00 82.19 118 TRP A N 1
ATOM 935 C CA . TRP A 1 118 ? -2.009 -4.960 14.350 1.00 82.19 118 TRP A CA 1
ATOM 936 C C . TRP A 1 118 ? -3.375 -4.287 14.173 1.00 82.19 118 TRP A C 1
ATOM 938 O O . TRP A 1 118 ? -3.449 -3.059 14.062 1.00 82.19 118 TRP A O 1
ATOM 948 N N . MET A 1 119 ? -4.466 -5.056 14.187 1.00 87.88 119 MET A N 1
ATOM 949 C CA . MET A 1 119 ? -5.820 -4.515 14.125 1.00 87.88 119 MET A CA 1
ATOM 950 C C . MET A 1 119 ? -6.171 -3.777 15.424 1.00 87.88 119 MET A C 1
ATOM 952 O O . MET A 1 119 ? -6.178 -4.352 16.510 1.00 87.88 119 MET A O 1
ATOM 956 N N . LYS A 1 120 ? -6.503 -2.487 15.307 1.00 88.56 120 LYS A N 1
ATOM 957 C CA . LYS A 1 120 ? -6.907 -1.633 16.433 1.00 88.56 120 LYS A CA 1
ATOM 958 C C . LYS A 1 120 ? -8.366 -1.229 16.280 1.00 88.56 120 LYS A C 1
ATOM 960 O O . LYS A 1 120 ? -8.747 -0.646 1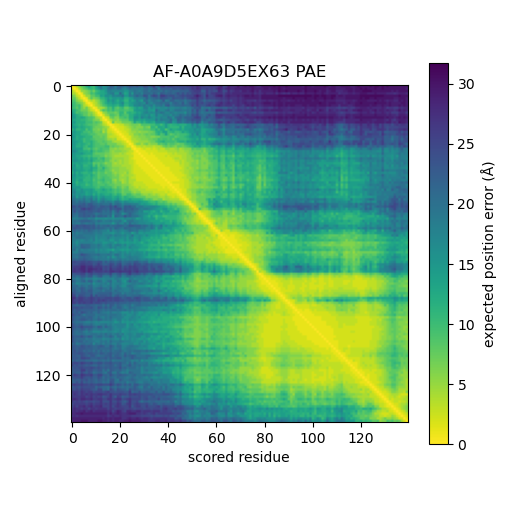5.269 1.00 88.56 120 LYS A O 1
ATOM 965 N N . SER A 1 121 ? -9.167 -1.533 17.291 1.00 90.31 121 SER A N 1
ATOM 966 C CA . SER A 1 121 ? -10.606 -1.271 17.335 1.00 90.31 121 SER A CA 1
ATOM 967 C C . SER A 1 121 ? -11.060 -1.182 18.787 1.00 90.31 121 SER A C 1
ATOM 969 O O . SER A 1 121 ? -10.448 -1.807 19.649 1.00 90.31 121 SER A O 1
ATOM 971 N N . LEU A 1 122 ? -12.143 -0.450 19.060 1.00 89.62 122 LEU A N 1
ATOM 972 C CA . LEU A 1 122 ? -12.718 -0.317 20.407 1.00 89.62 122 LEU A CA 1
ATOM 973 C C . LEU A 1 122 ? -13.064 -1.679 21.044 1.00 89.62 122 LEU A C 1
ATOM 975 O O . LEU A 1 122 ? -13.055 -1.815 22.259 1.00 89.62 122 LEU A O 1
ATOM 979 N N . TRP A 1 123 ? -13.326 -2.689 20.212 1.00 90.12 123 TRP A N 1
ATOM 980 C CA . TRP A 1 123 ? -13.671 -4.052 20.625 1.00 90.12 123 TRP A CA 1
ATOM 981 C C . TRP A 1 123 ? -12.472 -5.005 20.722 1.00 90.12 123 TRP A C 1
ATOM 983 O O . TRP A 1 123 ? -12.653 -6.200 20.937 1.00 90.12 123 TRP A O 1
ATOM 993 N N . MET A 1 124 ? -11.249 -4.502 20.538 1.00 89.44 124 MET A N 1
ATOM 994 C CA . MET A 1 124 ? -10.022 -5.292 20.635 1.00 89.44 124 MET A CA 1
ATOM 995 C C . MET A 1 124 ? -9.301 -5.010 21.959 1.00 89.44 124 MET A C 1
ATOM 997 O O . MET A 1 124 ? -9.145 -3.845 22.325 1.00 89.44 124 MET A O 1
ATOM 1001 N N . PRO A 1 125 ? -8.751 -6.036 22.636 1.00 84.38 125 PRO A N 1
ATOM 1002 C CA . PRO A 1 125 ? -8.087 -5.874 23.935 1.00 84.38 125 PRO A CA 1
ATOM 1003 C C . PRO A 1 125 ? -6.782 -5.063 23.860 1.00 84.38 125 PRO A C 1
ATOM 1005 O O . PRO A 1 125 ? -6.246 -4.640 24.879 1.00 84.38 125 PRO A O 1
ATOM 1008 N N . ILE A 1 126 ? -6.247 -4.854 22.652 1.00 84.44 126 ILE A N 1
ATOM 1009 C CA . ILE A 1 126 ? -5.045 -4.047 22.417 1.00 84.44 126 ILE A CA 1
ATOM 1010 C C . ILE A 1 126 ? -5.303 -2.540 22.569 1.00 84.44 126 ILE A C 1
ATOM 1012 O O . ILE A 1 126 ? -4.358 -1.770 22.750 1.00 84.44 126 ILE A O 1
ATOM 1016 N N . VAL A 1 127 ? -6.562 -2.098 22.462 1.00 84.94 127 VAL A N 1
ATOM 1017 C CA . VAL A 1 127 ? -6.912 -0.687 22.628 1.00 84.94 127 VAL A CA 1
ATOM 1018 C C . VAL A 1 127 ? -7.020 -0.380 24.113 1.00 84.94 127 VAL A C 1
ATOM 1020 O O . VAL A 1 127 ? -7.845 -0.935 24.827 1.00 84.94 127 VAL A O 1
ATOM 1023 N N . ARG A 1 128 ? -6.153 0.530 24.549 1.00 83.88 128 ARG A N 1
ATOM 1024 C CA . ARG A 1 128 ? -6.057 1.020 25.920 1.00 83.88 128 ARG A CA 1
ATOM 1025 C C . ARG A 1 128 ? -6.517 2.459 25.983 1.00 83.88 128 ARG A C 1
ATOM 1027 O O . ARG A 1 128 ? -6.270 3.231 25.047 1.00 83.88 128 ARG A O 1
ATOM 1034 N N . TRP A 1 129 ? -7.159 2.827 27.081 1.00 85.81 129 TRP A N 1
ATOM 1035 C CA . TRP A 1 129 ? -7.548 4.212 27.292 1.00 85.81 129 TRP A CA 1
ATOM 1036 C C . TRP A 1 129 ? -6.360 4.978 27.875 1.00 85.81 129 TRP A C 1
ATOM 1038 O O . TRP A 1 129 ? -5.559 4.455 28.651 1.00 85.81 129 TRP A O 1
ATOM 1048 N N . ARG A 1 130 ? -6.217 6.230 27.453 1.00 86.31 130 ARG A N 1
ATOM 1049 C CA . ARG A 1 130 ? -5.265 7.176 28.029 1.00 86.31 130 ARG A CA 1
ATOM 1050 C C . ARG A 1 130 ? -5.977 8.497 28.204 1.00 86.31 130 ARG A C 1
ATOM 1052 O O . ARG A 1 130 ? -6.615 8.977 27.269 1.00 86.31 130 ARG A O 1
ATOM 1059 N N . GLN A 1 131 ? -5.838 9.070 29.382 1.00 87.00 131 GLN A N 1
ATOM 1060 C CA . GLN A 1 131 ? -6.356 10.377 29.726 1.00 87.00 131 GLN A CA 1
ATOM 1061 C C . GLN A 1 131 ? -5.195 11.250 30.188 1.00 87.00 131 GLN A C 1
ATOM 1063 O O . GLN A 1 131 ? -4.299 10.799 30.901 1.00 87.00 131 GLN A O 1
ATOM 1068 N N . VAL A 1 132 ? -5.206 12.504 29.748 1.00 88.31 132 VAL A N 1
ATOM 1069 C CA . VAL A 1 132 ? -4.279 13.526 30.231 1.00 88.31 132 VAL A CA 1
ATOM 1070 C C . VAL A 1 132 ? -5.046 14.365 31.244 1.00 88.31 132 VAL A C 1
ATOM 1072 O O . VAL A 1 132 ? -6.071 14.952 30.898 1.00 88.31 132 VAL A O 1
ATOM 1075 N N . THR A 1 133 ? -4.590 14.361 32.491 1.00 88.62 133 THR A N 1
ATOM 1076 C CA . THR A 1 133 ? -5.114 15.180 33.588 1.00 88.62 133 THR A CA 1
ATOM 1077 C C . THR A 1 133 ? -4.091 16.254 33.956 1.00 88.62 133 THR A C 1
ATOM 1079 O O . THR A 1 133 ? -2.953 16.237 33.482 1.00 88.62 133 THR A O 1
ATOM 1082 N N . GLU A 1 134 ? -4.484 17.199 34.810 1.00 89.00 134 GLU A N 1
ATOM 1083 C CA . GLU A 1 134 ? -3.572 18.221 35.348 1.00 89.00 134 GLU A CA 1
ATOM 1084 C C . GLU A 1 134 ? -2.406 17.602 36.142 1.00 89.00 134 GLU A C 1
ATOM 1086 O O . GLU A 1 134 ? -1.320 18.170 36.214 1.00 89.00 134 GLU A O 1
ATOM 1091 N N . GLU A 1 135 ? -2.615 16.400 36.683 1.00 86.69 135 GLU A N 1
ATOM 1092 C CA . GLU A 1 135 ? -1.661 15.648 37.504 1.00 86.69 135 GLU A CA 1
ATOM 1093 C C . GLU A 1 135 ? -0.720 14.757 36.671 1.00 86.69 135 GLU A C 1
ATOM 1095 O O . GLU A 1 135 ? 0.260 14.231 37.198 1.00 86.69 135 GLU A O 1
ATOM 1100 N N . GLY A 1 136 ? -0.992 14.572 35.373 1.00 87.31 136 GLY A N 1
ATOM 1101 C CA . GLY A 1 136 ? -0.159 13.774 34.473 1.00 87.31 136 GLY A CA 1
ATOM 1102 C C . GLY A 1 136 ? -0.944 12.926 33.471 1.00 87.31 136 GLY A C 1
ATOM 1103 O O . GLY A 1 136 ? -2.100 13.188 33.150 1.00 87.31 136 GLY A O 1
ATOM 1104 N N . VAL A 1 137 ? -0.293 11.895 32.924 1.00 87.12 137 VAL A N 1
ATOM 1105 C CA . VAL A 1 137 ? -0.924 10.946 31.992 1.00 87.12 137 VAL A CA 1
ATOM 1106 C C . VAL A 1 137 ? -1.295 9.674 32.746 1.00 87.12 137 VAL A C 1
ATOM 1108 O O . VAL A 1 137 ? -0.414 8.954 33.211 1.00 87.12 137 VAL A O 1
ATOM 1111 N N . VAL A 1 138 ? -2.591 9.373 32.817 1.00 84.31 138 VAL A N 1
ATOM 1112 C CA . VAL A 1 138 ? -3.130 8.128 33.383 1.00 84.31 138 VAL A CA 1
ATOM 1113 C C . VAL A 1 138 ? -3.677 7.241 32.262 1.00 84.31 138 VAL A C 1
ATOM 1115 O O . VAL A 1 138 ? -4.201 7.732 31.261 1.00 84.31 138 VAL A O 1
ATOM 1118 N N . GLY A 1 139 ? -3.528 5.922 32.377 1.00 81.94 139 GLY A N 1
ATOM 1119 C CA . GLY A 1 139 ? -4.023 4.998 31.356 1.00 81.94 139 GLY A CA 1
ATOM 1120 C C . GLY A 1 139 ? -3.923 3.529 31.748 1.00 81.94 139 GLY A C 1
ATOM 1121 O O . GLY A 1 139 ? -3.150 3.173 32.639 1.00 81.94 139 GLY A O 1
ATOM 1122 N N . GLY A 1 140 ? -4.718 2.697 31.067 1.00 72.62 140 GLY A N 1
ATOM 1123 C CA . GLY A 1 140 ? -4.871 1.259 31.312 1.00 72.62 140 GLY A CA 1
ATOM 1124 C C . GLY A 1 140 ? -5.093 0.484 30.031 1.00 72.62 140 GLY A C 1
ATOM 1125 O O . GLY A 1 140 ? -6.027 0.842 29.276 1.00 72.62 140 GLY A O 1
#

Mean predicted aligned error: 13.41 Å

pLDDT: mean 82.23, std 11.13, range [52.59, 96.69]

Radius of gyration: 34.39 Å; Cα contacts (8 Å, |Δi|>4): 49; chains: 1; bounding box: 55×40×102 Å

Foldseek 3Di:
DDDPPDPVPDDLPPDDPVCSVCVVPVPVNVVVVVVVVVVVVVVVVVDDPPPDPLVVDPPPDPVNVVCVVCVVVVPPPPDDDDDDDDDPPDDCPDPVNVVVQVVVLVVQCPDPPDDNVPDDGPPDPPDKDWDQDPVGIDID